Protein AF-A0A952HEE1-F1 (afdb_monomer_lite)

Radius of gyration: 38.99 Å; chains: 1; bounding box: 86×39×99 Å

pLDDT: mean 77.97, std 15.53, range [36.56, 95.94]

Foldseek 3Di:
DVVVVVVVVVVVVVVVLVVDPVSVVVVCCVPVVDDDVPDDDDDDDPPDDPDPPPPPPPDDPDDDDDPDPVVVVVVCVVCCVVPDPDDPVRVVPDPDPDPDDDDDDDDDDDDD

Secondary structure (DSSP, 8-state):
-HHHHHHHHHHHHHHHHHT-HHHHHHHHHHHH----TT---------SPPP-----PPPPSS----S--HHHHHHHHHHHHHS----HHHHTT----PPPPP-PPPPPPPP-

Structure (mmCIF, N/CA/C/O backbone):
data_AF-A0A952HEE1-F1
#
_entry.id   AF-A0A952HEE1-F1
#
loop_
_atom_site.group_PDB
_atom_site.id
_atom_site.type_symbol
_atom_site.label_atom_id
_atom_site.label_alt_id
_atom_site.label_comp_id
_atom_site.label_asym_id
_atom_site.label_entity_id
_atom_site.label_seq_id
_atom_site.pdbx_PDB_ins_code
_atom_site.Cartn_x
_atom_site.Cartn_y
_atom_site.Cartn_z
_atom_site.occupancy
_atom_site.B_iso_or_equiv
_atom_site.auth_seq_id
_atom_site.auth_comp_id
_atom_site.auth_asym_id
_atom_site.auth_atom_id
_atom_site.pdbx_PDB_model_num
ATOM 1 N N . VAL A 1 1 ? 21.003 13.420 -31.591 1.00 79.38 1 VAL A N 1
ATOM 2 C CA . VAL A 1 1 ? 20.797 12.045 -32.113 1.00 79.38 1 VAL A CA 1
ATOM 3 C C . VAL A 1 1 ? 20.570 11.061 -30.974 1.00 79.38 1 VAL A C 1
ATOM 5 O O . VAL A 1 1 ? 19.563 10.367 -31.005 1.00 79.38 1 VAL A O 1
ATOM 8 N N . ASP A 1 2 ? 21.386 11.101 -29.919 1.00 87.25 2 ASP A N 1
ATOM 9 C CA . ASP A 1 2 ? 21.262 10.205 -28.750 1.00 87.25 2 ASP A CA 1
ATOM 10 C C . ASP A 1 2 ? 19.911 10.306 -28.029 1.00 87.25 2 ASP A C 1
ATOM 12 O O . ASP A 1 2 ? 19.281 9.298 -27.730 1.00 87.25 2 ASP A O 1
ATOM 16 N N . GLN A 1 3 ? 19.390 11.524 -27.846 1.00 87.25 3 GLN A N 1
ATOM 17 C CA . GLN A 1 3 ? 18.061 11.735 -27.258 1.00 87.25 3 GLN A CA 1
ATOM 18 C C . GLN A 1 3 ? 16.925 11.143 -28.111 1.00 87.25 3 GLN A C 1
ATOM 20 O O . GLN A 1 3 ? 15.884 10.761 -27.581 1.00 87.25 3 GLN A O 1
ATOM 25 N N . LEU A 1 4 ? 17.096 11.073 -29.434 1.00 91.56 4 LEU A N 1
ATOM 26 C CA . LEU A 1 4 ? 16.096 10.497 -30.335 1.00 91.56 4 LEU A CA 1
ATOM 27 C C . LEU A 1 4 ? 16.159 8.965 -30.294 1.00 91.56 4 LEU A C 1
ATOM 29 O O . LEU A 1 4 ? 15.119 8.316 -30.236 1.00 91.56 4 LEU A O 1
ATOM 33 N N . ALA A 1 5 ? 17.369 8.401 -30.247 1.00 89.00 5 ALA A N 1
ATOM 34 C CA . ALA A 1 5 ? 17.583 6.967 -30.068 1.00 89.00 5 ALA A CA 1
ATOM 35 C C . ALA A 1 5 ? 16.993 6.473 -28.735 1.00 89.00 5 ALA A C 1
ATOM 37 O O . ALA A 1 5 ? 16.206 5.530 -28.732 1.00 89.00 5 ALA A O 1
ATOM 38 N N . ALA A 1 6 ? 17.251 7.184 -27.631 1.00 92.06 6 ALA A N 1
ATOM 39 C CA . ALA A 1 6 ? 16.692 6.855 -26.317 1.00 92.06 6 ALA A CA 1
ATOM 40 C C . ALA A 1 6 ? 15.150 6.908 -26.288 1.00 92.06 6 ALA A C 1
ATOM 42 O O . ALA A 1 6 ? 14.499 6.058 -25.676 1.00 92.06 6 ALA A O 1
ATOM 43 N N . GLN A 1 7 ? 14.547 7.885 -26.977 1.00 92.38 7 GLN A N 1
ATOM 44 C CA . GLN A 1 7 ? 13.089 7.961 -27.125 1.00 92.38 7 GLN A CA 1
ATOM 45 C C . GLN A 1 7 ? 12.540 6.787 -27.935 1.00 92.38 7 GLN A C 1
ATOM 47 O O . GLN A 1 7 ? 11.544 6.184 -27.541 1.00 92.38 7 GLN A O 1
ATOM 52 N N . VAL A 1 8 ? 13.189 6.438 -29.046 1.00 93.75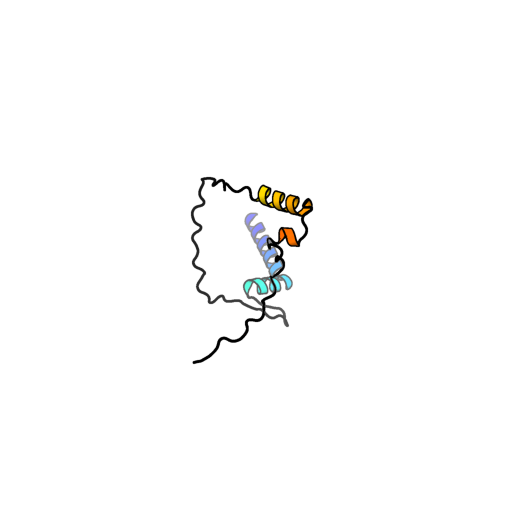 8 VAL A N 1
ATOM 53 C CA . VAL A 1 8 ? 12.789 5.297 -29.874 1.00 93.75 8 VAL A CA 1
ATOM 54 C C . VAL A 1 8 ? 12.862 3.996 -29.077 1.00 93.75 8 VAL A C 1
ATOM 56 O O . VAL A 1 8 ? 11.932 3.196 -29.158 1.00 93.75 8 VAL A O 1
ATOM 59 N N . ASP A 1 9 ? 13.908 3.792 -28.282 1.00 94.69 9 ASP A N 1
ATOM 60 C CA . ASP A 1 9 ? 14.043 2.583 -27.466 1.00 94.69 9 ASP A CA 1
ATOM 61 C C . ASP A 1 9 ? 13.000 2.531 -26.346 1.00 94.69 9 ASP A C 1
ATOM 63 O O . ASP A 1 9 ? 12.324 1.517 -26.189 1.00 94.69 9 ASP A O 1
ATOM 67 N N . THR A 1 10 ? 12.723 3.660 -25.688 1.00 94.62 10 THR A N 1
ATOM 68 C CA . THR A 1 10 ? 11.612 3.760 -24.725 1.00 94.62 10 THR A CA 1
ATOM 69 C C . THR A 1 10 ? 10.267 3.402 -25.370 1.00 94.62 10 THR A C 1
ATOM 71 O O . THR A 1 10 ? 9.461 2.678 -24.785 1.00 94.62 10 THR A O 1
ATOM 74 N N . LEU A 1 11 ? 10.005 3.883 -26.590 1.00 95.12 11 LEU A N 1
ATOM 75 C CA . LEU A 1 11 ? 8.765 3.592 -27.315 1.00 95.12 11 LEU A CA 1
ATOM 76 C C . LEU A 1 11 ? 8.678 2.124 -27.757 1.00 95.12 11 LEU A C 1
ATOM 78 O O . LEU A 1 11 ? 7.587 1.545 -27.743 1.00 95.12 11 LEU A O 1
ATOM 82 N N . LYS A 1 12 ? 9.802 1.499 -28.127 1.00 94.50 12 LYS A N 1
ATOM 83 C CA . LYS A 1 12 ? 9.857 0.058 -28.421 1.00 94.50 12 LYS A CA 1
ATOM 84 C C . LYS A 1 12 ? 9.560 -0.768 -27.173 1.00 94.50 12 LYS A C 1
ATOM 86 O O . LYS A 1 12 ? 8.744 -1.684 -27.255 1.00 94.50 12 LYS A O 1
ATOM 91 N N . ASP A 1 13 ? 10.145 -0.407 -26.035 1.00 95.00 13 ASP A N 1
ATOM 92 C CA . ASP A 1 13 ? 9.907 -1.084 -24.759 1.00 95.00 13 ASP A CA 1
ATOM 93 C C . ASP A 1 13 ? 8.448 -0.952 -24.323 1.00 95.00 13 ASP A C 1
ATOM 95 O O . ASP A 1 13 ? 7.821 -1.929 -23.912 1.00 95.00 13 ASP A O 1
ATOM 99 N N . GLN A 1 14 ? 7.869 0.243 -24.463 1.00 92.19 14 GLN A N 1
ATOM 100 C CA . GLN A 1 14 ? 6.447 0.454 -24.205 1.00 92.19 14 GLN A CA 1
ATOM 101 C C . GLN A 1 14 ? 5.591 -0.423 -25.118 1.00 92.19 14 GLN A C 1
ATOM 103 O O . GLN A 1 14 ? 4.715 -1.131 -24.624 1.00 92.19 14 GLN A O 1
ATOM 108 N N . ARG A 1 15 ? 5.859 -0.441 -26.430 1.00 93.94 15 ARG A N 1
ATOM 109 C CA . ARG A 1 15 ? 5.141 -1.312 -27.373 1.00 93.94 15 ARG A CA 1
ATOM 110 C C . ARG A 1 15 ? 5.250 -2.784 -26.969 1.00 93.94 15 ARG A C 1
ATOM 112 O O . ARG A 1 15 ? 4.244 -3.482 -26.994 1.00 93.94 15 ARG A O 1
ATOM 119 N N . ALA A 1 16 ? 6.442 -3.250 -26.598 1.00 94.69 16 ALA A N 1
ATOM 120 C CA . ALA A 1 16 ? 6.650 -4.630 -26.173 1.00 94.69 16 ALA A CA 1
ATOM 121 C C . ALA A 1 16 ? 5.778 -4.982 -24.956 1.00 94.69 16 ALA A C 1
ATOM 123 O O . ALA A 1 16 ? 5.130 -6.025 -24.962 1.00 94.69 16 ALA A O 1
ATOM 124 N N . ARG A 1 17 ? 5.670 -4.077 -23.972 1.00 93.38 17 ARG A N 1
ATOM 125 C CA . ARG A 1 17 ? 4.766 -4.243 -22.817 1.00 93.38 17 ARG A CA 1
ATOM 126 C C . ARG A 1 17 ? 3.294 -4.280 -23.231 1.00 93.38 17 ARG A C 1
ATOM 128 O O . ARG A 1 17 ? 2.559 -5.138 -22.766 1.00 93.38 17 ARG A O 1
ATOM 135 N N . TRP A 1 18 ? 2.863 -3.402 -24.139 1.00 93.94 18 TRP A N 1
ATOM 136 C CA . TRP A 1 18 ? 1.491 -3.406 -24.671 1.00 93.94 18 TRP A CA 1
ATOM 137 C C . TRP A 1 18 ? 1.167 -4.622 -25.553 1.00 93.94 18 TRP A C 1
ATOM 139 O O . TRP A 1 18 ? 0.001 -4.885 -25.815 1.00 93.94 18 TRP A O 1
ATOM 149 N N . ASN A 1 19 ? 2.161 -5.378 -26.014 1.00 94.00 19 ASN A N 1
ATOM 150 C CA . ASN A 1 19 ? 1.923 -6.626 -26.739 1.00 94.00 19 ASN A CA 1
ATOM 151 C C . ASN A 1 19 ? 1.782 -7.838 -25.805 1.00 94.00 19 ASN A C 1
ATOM 153 O O . ASN A 1 19 ? 1.421 -8.916 -26.274 1.00 94.00 19 ASN A O 1
ATOM 157 N N . ASP A 1 20 ? 2.053 -7.688 -24.505 1.00 95.94 20 ASP A N 1
ATOM 158 C CA . ASP A 1 20 ? 1.901 -8.756 -23.521 1.00 95.94 20 ASP A CA 1
ATOM 159 C C . ASP A 1 20 ? 0.432 -8.863 -23.049 1.00 95.94 20 ASP A C 1
ATOM 161 O O . ASP A 1 20 ? -0.097 -7.934 -22.423 1.00 95.94 20 ASP A O 1
ATOM 165 N N . PRO A 1 21 ? -0.249 -10.004 -23.279 1.00 92.00 21 PRO A N 1
ATOM 166 C CA . PRO A 1 21 ? -1.625 -10.212 -22.832 1.00 92.00 21 PRO A CA 1
ATOM 167 C C . PRO A 1 21 ? -1.817 -10.084 -21.315 1.00 92.00 21 PRO A C 1
ATOM 169 O O . PRO A 1 21 ? -2.912 -9.751 -20.855 1.00 92.00 21 PRO A O 1
ATOM 172 N N . SER A 1 22 ? -0.785 -10.380 -20.523 1.00 92.38 22 SER A N 1
ATOM 173 C CA . SER A 1 22 ? -0.838 -10.254 -19.066 1.00 92.38 22 SER A CA 1
ATOM 174 C C . SER A 1 22 ? -0.866 -8.792 -18.622 1.00 92.38 22 SER A C 1
ATOM 176 O O . SER A 1 22 ? -1.694 -8.425 -17.785 1.00 92.38 22 SER A O 1
ATOM 178 N N 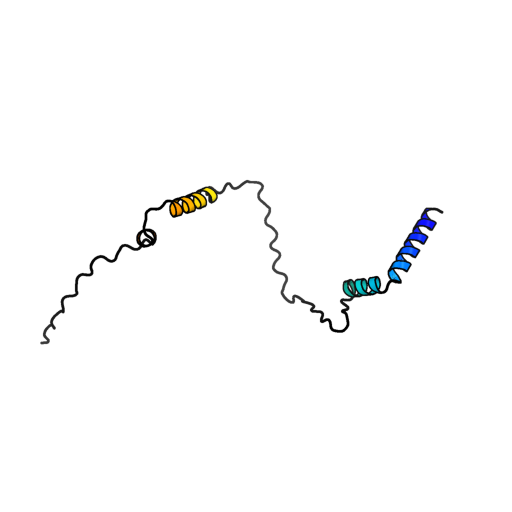. TYR A 1 23 ? -0.054 -7.950 -19.264 1.00 92.31 23 TYR A N 1
ATOM 179 C CA . TYR A 1 23 ? -0.023 -6.510 -19.037 1.00 92.31 23 TYR A CA 1
ATOM 180 C C . TYR A 1 23 ? -1.359 -5.860 -19.411 1.00 92.31 23 TYR A C 1
ATOM 182 O O . TYR A 1 23 ? -1.894 -5.060 -18.644 1.00 92.31 23 TYR A O 1
ATOM 190 N N . LEU A 1 24 ? -1.956 -6.269 -20.537 1.00 91.75 24 LEU A N 1
ATOM 191 C CA . LEU A 1 24 ? -3.280 -5.794 -20.955 1.00 91.75 24 LEU A CA 1
ATOM 192 C C . LEU A 1 24 ? -4.372 -6.150 -19.948 1.00 91.75 24 LEU A C 1
ATOM 194 O O . LEU A 1 24 ? -5.182 -5.292 -19.600 1.00 91.75 24 LEU A O 1
ATOM 198 N N . ARG A 1 25 ? -4.383 -7.393 -19.454 1.00 90.00 25 ARG A N 1
ATOM 199 C CA . ARG A 1 25 ? -5.351 -7.829 -18.437 1.00 90.00 25 ARG A CA 1
ATOM 200 C C . ARG A 1 25 ? -5.205 -7.042 -17.137 1.00 90.00 25 ARG A C 1
ATOM 202 O O . ARG A 1 25 ? -6.213 -6.599 -16.592 1.00 90.00 25 ARG A O 1
ATOM 209 N N . ALA A 1 26 ? -3.976 -6.829 -16.669 1.00 90.88 26 ALA A N 1
ATOM 210 C CA . ALA A 1 26 ? -3.719 -6.029 -15.473 1.00 90.88 26 ALA A CA 1
ATOM 211 C C . ALA A 1 26 ? -4.189 -4.577 -15.656 1.00 90.88 26 ALA A C 1
ATOM 213 O O . ALA A 1 26 ? -4.917 -4.053 -14.815 1.00 90.88 26 ALA A O 1
ATOM 214 N N . GLN A 1 27 ? -3.853 -3.960 -16.792 1.00 91.81 27 GLN A N 1
ATOM 215 C CA . GLN A 1 27 ? -4.217 -2.574 -17.074 1.00 91.81 27 GLN A CA 1
ATOM 216 C C . GLN A 1 27 ? -5.727 -2.376 -17.239 1.00 91.81 27 GLN A C 1
ATOM 218 O O . GLN A 1 27 ? -6.279 -1.366 -16.803 1.00 91.81 27 GLN A O 1
ATOM 223 N N . ALA A 1 28 ? -6.409 -3.340 -17.853 1.00 91.81 28 ALA A N 1
ATOM 224 C CA . ALA A 1 28 ? -7.858 -3.321 -17.987 1.00 91.81 28 ALA A CA 1
ATOM 225 C C . ALA A 1 28 ? -8.566 -3.478 -16.632 1.00 91.81 28 ALA A C 1
ATOM 227 O O . ALA A 1 28 ? -9.580 -2.823 -16.395 1.00 91.81 28 ALA A O 1
ATOM 228 N N . ARG A 1 29 ? -8.023 -4.296 -15.722 1.00 88.88 29 ARG A N 1
ATOM 229 C CA . ARG A 1 29 ? -8.559 -4.437 -14.362 1.00 88.88 29 ARG A CA 1
ATOM 230 C C . ARG A 1 29 ? -8.395 -3.153 -13.551 1.00 88.88 29 ARG A C 1
ATOM 232 O O . ARG A 1 29 ? -9.338 -2.744 -12.887 1.00 88.88 29 ARG A O 1
ATOM 239 N N . ASP A 1 30 ? -7.227 -2.523 -13.637 1.00 87.88 30 ASP A N 1
ATOM 240 C CA . ASP A 1 30 ? -6.908 -1.301 -12.891 1.00 87.88 30 ASP A CA 1
ATOM 241 C C . ASP A 1 30 ? -7.718 -0.091 -13.384 1.00 87.88 30 ASP A C 1
ATOM 243 O O . ASP A 1 30 ? -8.285 0.654 -12.589 1.00 87.88 30 ASP A O 1
ATOM 247 N N . ARG A 1 31 ? -7.824 0.085 -14.711 1.00 90.19 31 ARG A N 1
ATOM 248 C CA . ARG A 1 31 ? -8.445 1.283 -15.306 1.00 90.19 31 ARG A CA 1
ATOM 249 C C . ARG A 1 31 ? -9.923 1.152 -15.634 1.00 90.19 31 ARG A C 1
ATOM 251 O O . ARG A 1 31 ? -10.638 2.147 -15.594 1.00 90.19 31 ARG A O 1
ATOM 258 N N . LEU A 1 32 ? -10.355 -0.032 -16.060 1.00 88.25 32 LEU A N 1
ATOM 259 C CA . LEU A 1 32 ? -11.702 -0.259 -16.597 1.00 88.25 32 LEU A CA 1
ATOM 260 C C . LEU A 1 32 ? -12.535 -1.175 -15.697 1.00 88.25 32 LEU A C 1
ATOM 262 O O . LEU A 1 32 ? -13.674 -1.482 -16.040 1.00 88.25 32 LEU A O 1
ATOM 266 N N . TYR A 1 33 ? -11.978 -1.619 -14.564 1.00 84.31 33 TYR A N 1
ATOM 267 C CA . TYR A 1 33 ? -12.622 -2.542 -13.628 1.00 84.31 33 TYR A CA 1
ATOM 268 C C . TYR A 1 33 ? -13.099 -3.848 -14.287 1.00 84.31 33 TYR A C 1
ATOM 270 O O . TYR A 1 33 ? -14.060 -4.470 -13.832 1.00 84.31 33 TYR A O 1
ATOM 278 N N . TYR A 1 34 ? -12.432 -4.278 -15.365 1.00 86.19 34 TYR A N 1
ATOM 279 C CA . TYR A 1 34 ? -12.725 -5.559 -16.001 1.00 86.19 34 TYR A CA 1
ATOM 280 C C . TYR A 1 34 ? -12.264 -6.723 -15.130 1.00 86.19 34 TYR A C 1
ATOM 282 O O . TYR A 1 34 ? -11.210 -6.687 -14.495 1.00 86.19 34 TYR A O 1
ATOM 290 N N . VAL A 1 35 ? -13.069 -7.778 -15.135 1.00 84.19 35 VAL A N 1
ATOM 291 C CA . VAL A 1 35 ? -12.861 -8.986 -14.340 1.00 84.19 35 VAL A CA 1
ATOM 292 C C . VAL A 1 35 ? -12.716 -10.201 -15.246 1.00 84.19 35 VAL A C 1
ATOM 294 O O . VAL A 1 35 ? -13.119 -10.173 -16.413 1.00 84.19 35 VAL A O 1
ATOM 297 N N . MET A 1 36 ? -12.107 -11.266 -14.727 1.00 85.62 36 MET A N 1
ATOM 298 C CA . MET A 1 36 ? -12.029 -12.524 -15.470 1.00 85.62 36 MET A CA 1
ATOM 299 C C . MET A 1 36 ? -13.424 -13.164 -15.579 1.00 85.62 36 MET A C 1
ATOM 301 O O . MET A 1 36 ? -14.276 -12.934 -14.718 1.00 85.62 36 MET A O 1
ATOM 305 N N . PRO A 1 37 ? -13.680 -13.997 -16.603 1.00 85.25 37 PRO A N 1
ATOM 306 C CA . PRO A 1 37 ? -14.918 -14.765 -16.674 1.00 85.25 37 PRO A CA 1
ATOM 307 C C . PRO A 1 37 ? -15.123 -15.579 -15.386 1.00 85.25 37 PRO A C 1
ATOM 309 O O . PRO A 1 37 ? -14.255 -16.364 -15.012 1.00 85.25 37 PRO A O 1
ATOM 312 N N . GLY A 1 38 ? -16.256 -15.377 -14.708 1.00 89.06 38 GLY A N 1
ATOM 313 C CA . GLY A 1 38 ? -16.586 -16.031 -13.433 1.00 89.06 38 GLY A CA 1
ATOM 314 C C . GLY A 1 38 ? -16.256 -15.224 -12.169 1.00 89.06 38 GLY A C 1
ATOM 315 O O . GLY A 1 38 ? -16.660 -15.624 -11.081 1.00 89.06 38 GLY A O 1
ATOM 316 N N . GLU A 1 39 ? -15.576 -14.084 -12.285 1.00 84.69 39 GLU A N 1
ATOM 317 C CA . GLU A 1 39 ? -15.376 -13.145 -11.176 1.00 84.69 39 GLU A CA 1
ATOM 318 C C . GLU A 1 39 ? -16.513 -12.105 -11.112 1.00 84.69 39 GLU A C 1
ATOM 320 O O . GLU A 1 39 ? -17.080 -11.723 -12.135 1.00 84.69 39 GLU A O 1
ATOM 325 N N . VAL A 1 40 ? -16.834 -11.616 -9.908 1.00 82.38 40 VAL A N 1
ATOM 326 C CA . VAL A 1 40 ? -17.868 -10.590 -9.671 1.00 82.38 40 VAL A CA 1
ATOM 327 C C . VAL A 1 40 ? -17.207 -9.333 -9.103 1.00 82.38 40 VAL A C 1
ATOM 329 O O . VAL A 1 40 ? -16.569 -9.402 -8.052 1.00 82.38 40 VAL A O 1
ATOM 332 N N . SER A 1 41 ? -17.345 -8.186 -9.779 1.00 79.12 41 SER A N 1
ATOM 333 C CA . SER A 1 41 ? -16.897 -6.891 -9.251 1.00 79.12 41 SER A CA 1
ATOM 334 C C . SER A 1 41 ? -17.987 -6.241 -8.397 1.00 79.12 41 SER A C 1
ATOM 336 O O . SER A 1 41 ? -19.148 -6.164 -8.791 1.00 79.12 41 SER A O 1
ATOM 338 N N . TYR A 1 42 ? -17.599 -5.742 -7.224 1.00 82.06 42 TYR A N 1
ATOM 339 C CA . TYR A 1 42 ? -18.451 -4.920 -6.369 1.00 82.06 42 TYR A CA 1
ATOM 340 C C . TYR A 1 42 ? -17.890 -3.500 -6.342 1.00 82.06 42 TYR A C 1
ATOM 342 O O . TYR A 1 42 ? -16.754 -3.289 -5.920 1.00 82.06 42 TYR A O 1
ATOM 350 N N . LEU A 1 43 ? -18.684 -2.530 -6.793 1.00 80.50 43 LEU A N 1
ATOM 351 C CA . LEU A 1 43 ? -18.372 -1.110 -6.672 1.00 80.50 43 LEU A CA 1
ATOM 352 C C . LEU A 1 43 ? -19.209 -0.537 -5.524 1.00 80.50 43 LEU A C 1
ATOM 354 O O . LEU A 1 43 ? -20.435 -0.498 -5.611 1.00 80.50 43 LEU A O 1
ATOM 358 N N . VAL A 1 44 ? -18.557 -0.104 -4.446 1.00 81.69 44 VAL A N 1
ATOM 359 C CA . VAL A 1 44 ? -19.236 0.603 -3.354 1.00 81.69 44 VAL A CA 1
ATOM 360 C C . VAL A 1 44 ? -19.258 2.083 -3.706 1.00 81.69 44 VAL A C 1
ATOM 362 O O . VAL A 1 44 ? -18.246 2.770 -3.592 1.00 81.69 44 VAL A O 1
ATOM 365 N N . VAL A 1 45 ? -20.412 2.564 -4.161 1.00 82.56 45 VAL A N 1
ATOM 366 C CA . VAL A 1 45 ? -20.676 4.000 -4.268 1.00 82.56 45 VAL A CA 1
ATOM 367 C C . VAL A 1 45 ? -21.232 4.442 -2.923 1.00 82.56 45 VAL A C 1
ATOM 369 O O . VAL A 1 45 ? -22.321 4.023 -2.536 1.00 82.56 45 VAL A O 1
ATOM 372 N N . ASP A 1 46 ? -20.458 5.229 -2.179 1.00 79.81 46 ASP A N 1
ATOM 373 C CA . ASP A 1 46 ? -20.943 5.819 -0.934 1.00 79.81 46 ASP A CA 1
ATOM 374 C C . ASP A 1 46 ? -21.862 6.996 -1.282 1.00 79.81 46 ASP A C 1
ATOM 376 O O . ASP A 1 46 ? -21.394 8.055 -1.691 1.00 79.81 46 ASP A O 1
ATOM 380 N N . ASP A 1 47 ? -23.174 6.789 -1.166 1.00 79.25 47 ASP A N 1
ATOM 381 C CA . ASP A 1 47 ? -24.203 7.826 -1.364 1.00 79.25 47 ASP A CA 1
ATOM 382 C C . ASP A 1 47 ? -24.472 8.625 -0.075 1.00 79.25 47 ASP A C 1
ATOM 384 O O . ASP A 1 47 ? -25.477 9.320 0.082 1.00 79.25 47 ASP A O 1
ATOM 388 N N . ARG A 1 48 ? -23.591 8.500 0.922 1.00 82.00 48 ARG A N 1
ATOM 389 C CA . ARG A 1 48 ? -23.690 9.295 2.141 1.00 82.00 48 ARG A CA 1
ATOM 390 C C . ARG A 1 48 ? -23.115 10.685 1.897 1.00 82.00 48 ARG A C 1
ATOM 392 O O . ARG A 1 48 ? -22.086 10.819 1.231 1.00 82.00 48 ARG A O 1
ATOM 399 N N . PRO A 1 49 ? -23.713 11.732 2.495 1.00 79.00 49 PRO A N 1
ATOM 400 C CA . PRO A 1 49 ? -23.048 13.021 2.553 1.00 79.00 49 PRO A CA 1
ATOM 401 C C . PRO A 1 49 ? -21.666 12.814 3.188 1.00 79.00 49 PRO A C 1
ATOM 403 O O . PRO A 1 49 ? -21.571 12.080 4.181 1.00 79.00 49 PRO A O 1
ATOM 406 N N . PRO A 1 50 ? -20.599 13.418 2.628 1.00 73.94 50 PRO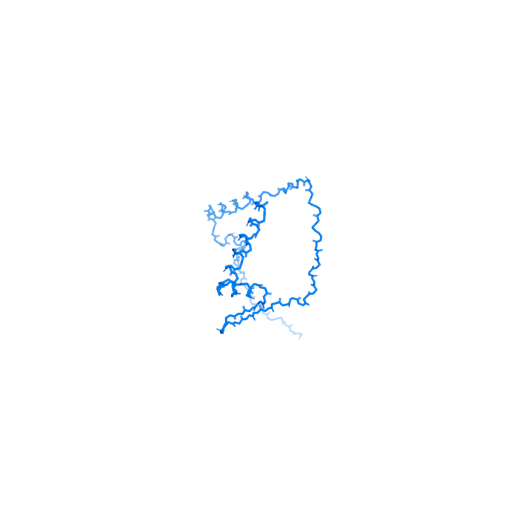 A N 1
ATOM 407 C CA . PRO A 1 50 ? -19.268 13.282 3.192 1.00 73.94 50 PRO A CA 1
ATOM 408 C C . PRO A 1 50 ? -19.358 13.644 4.667 1.00 73.94 50 PRO A C 1
ATOM 410 O O . PRO A 1 50 ? -19.923 14.688 5.011 1.00 73.94 50 PRO 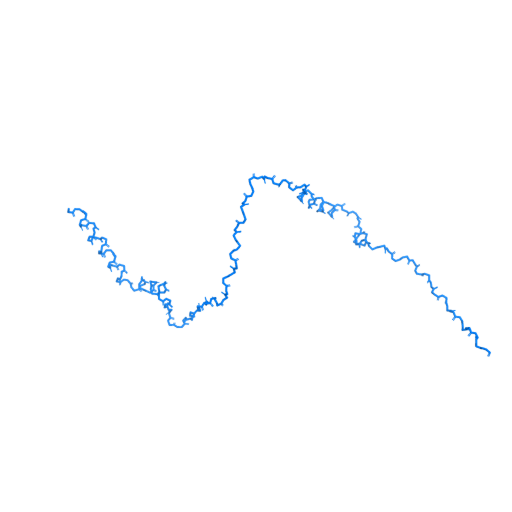A O 1
ATOM 413 N N . ALA A 1 51 ? -18.844 12.763 5.532 1.00 72.81 51 ALA A N 1
ATOM 414 C CA . ALA A 1 51 ? -18.741 13.067 6.949 1.00 72.81 51 ALA A CA 1
ATOM 415 C C . ALA A 1 51 ? -18.139 14.466 7.063 1.00 72.81 51 ALA A C 1
ATOM 417 O O . ALA A 1 51 ? -17.147 14.754 6.382 1.00 72.81 51 ALA A O 1
ATOM 418 N N . ALA A 1 52 ? -18.792 15.342 7.837 1.00 73.25 52 ALA A N 1
ATOM 419 C CA . ALA A 1 52 ? -18.321 16.702 8.031 1.00 73.25 52 ALA A CA 1
ATOM 420 C C . ALA A 1 52 ? -16.827 16.612 8.327 1.00 73.25 52 ALA A C 1
ATOM 422 O O . ALA A 1 52 ? -16.433 15.961 9.298 1.00 73.25 52 ALA A O 1
ATOM 423 N N . LYS A 1 53 ? -16.004 17.159 7.423 1.00 65.44 53 LYS A N 1
ATOM 424 C CA . LYS A 1 53 ? -14.561 17.181 7.616 1.00 65.44 53 LYS A CA 1
ATOM 425 C C . LYS A 1 53 ? -14.367 17.975 8.894 1.00 65.44 53 LYS A C 1
ATOM 427 O O . LYS A 1 53 ? -14.578 19.182 8.905 1.00 65.44 53 LYS A O 1
ATOM 432 N N . GLN A 1 54 ? -14.091 17.281 9.993 1.00 68.38 54 GLN A N 1
ATOM 433 C CA . GLN A 1 54 ? -13.655 17.945 11.200 1.00 68.38 54 GLN A CA 1
ATOM 434 C C . GLN A 1 54 ? -12.298 18.514 10.832 1.00 68.38 54 GLN A C 1
ATOM 436 O O . GLN A 1 54 ? -11.336 17.761 10.665 1.00 68.38 54 GLN A O 1
ATOM 441 N N . ASP A 1 55 ? -12.252 19.825 10.611 1.00 70.75 55 ASP A N 1
ATOM 442 C CA . ASP A 1 55 ? -10.989 20.530 10.508 1.00 70.75 55 ASP A CA 1
ATOM 443 C C . ASP A 1 55 ? -10.183 20.140 11.740 1.00 70.75 55 ASP A C 1
ATOM 445 O O . ASP A 1 55 ? -10.637 20.308 12.878 1.00 70.75 55 ASP A O 1
ATOM 449 N N . ALA A 1 56 ? -9.033 19.507 11.505 1.00 69.69 56 ALA A N 1
ATOM 450 C CA . ALA A 1 56 ? -8.162 19.083 12.580 1.00 69.69 56 ALA A CA 1
ATOM 451 C C . ALA A 1 56 ? -7.838 20.332 13.400 1.00 69.69 56 ALA A C 1
ATOM 453 O O . ALA A 1 56 ? -7.210 21.267 12.896 1.00 69.69 56 ALA A O 1
ATOM 454 N N . ALA A 1 57 ? -8.329 20.370 14.641 1.00 75.06 57 ALA A N 1
ATOM 455 C CA . ALA A 1 57 ? -8.069 21.487 15.527 1.00 75.06 57 ALA A CA 1
ATOM 456 C C . ALA A 1 57 ? -6.548 21.698 15.605 1.00 75.06 57 ALA A C 1
ATOM 458 O O . ALA A 1 57 ? -5.801 20.712 15.650 1.00 75.06 57 ALA A O 1
ATOM 459 N N . PRO A 1 58 ? -6.069 22.955 15.596 1.00 75.00 58 PRO A N 1
ATOM 460 C CA . PRO A 1 58 ? -4.644 23.231 15.646 1.00 75.00 58 PRO A CA 1
ATOM 461 C C . PRO A 1 58 ? -4.032 22.525 16.857 1.00 75.00 58 PRO A C 1
ATOM 463 O O . PRO A 1 58 ? -4.466 22.712 17.995 1.00 75.00 58 PRO A O 1
ATOM 466 N N . VAL A 1 59 ? -3.034 21.678 16.597 1.00 73.50 59 VAL A N 1
ATOM 467 C CA . VAL A 1 59 ? -2.345 20.926 17.646 1.00 73.50 59 VAL A CA 1
ATOM 468 C C . VAL A 1 59 ? -1.604 21.928 18.528 1.00 73.50 59 VAL A C 1
ATOM 470 O O . VAL A 1 59 ? -0.713 22.641 18.069 1.00 73.50 59 VAL A O 1
ATOM 473 N N . SER A 1 60 ? -1.998 22.008 19.799 1.00 74.81 60 SER A N 1
ATOM 474 C CA . SER A 1 60 ? -1.355 22.881 20.783 1.00 74.81 60 SER A CA 1
ATOM 475 C C . SER A 1 60 ? 0.121 22.510 20.947 1.00 74.81 60 SER A C 1
ATOM 477 O O . SER A 1 60 ? 0.449 21.367 21.259 1.00 74.81 60 SER A O 1
ATOM 479 N N . SER A 1 61 ? 1.013 23.497 20.828 1.00 74.25 61 SER A N 1
ATOM 480 C CA . SER A 1 61 ? 2.446 23.360 21.135 1.00 74.25 61 SER A CA 1
ATOM 481 C C . SER A 1 61 ? 2.738 23.279 22.639 1.00 74.25 61 SER A C 1
ATOM 483 O O . SER A 1 61 ? 3.869 23.017 23.052 1.00 74.25 61 SER A O 1
ATOM 485 N N . LYS A 1 62 ? 1.721 23.489 23.483 1.00 75.62 62 LYS A N 1
ATOM 486 C CA . LYS A 1 62 ? 1.812 23.328 24.932 1.00 75.62 62 LYS A CA 1
ATOM 487 C C . LYS A 1 62 ? 1.579 21.866 25.301 1.00 75.62 62 LYS A C 1
ATOM 489 O O . LYS A 1 62 ? 0.476 21.350 25.130 1.00 75.62 62 LYS A O 1
ATOM 494 N N . LEU A 1 63 ? 2.609 21.232 25.859 1.00 70.19 63 LEU A N 1
ATOM 495 C CA . LEU A 1 63 ? 2.517 19.911 26.477 1.00 70.19 63 LEU A CA 1
ATOM 496 C C . LEU A 1 63 ? 1.576 19.982 27.686 1.00 70.19 63 LEU A C 1
ATOM 498 O O . LEU A 1 63 ? 1.902 20.589 28.708 1.00 70.19 63 LEU A O 1
ATOM 502 N N . VAL A 1 64 ? 0.408 19.352 27.577 1.00 67.88 64 VAL A N 1
ATOM 503 C CA . VAL A 1 64 ? -0.460 19.088 28.726 1.00 67.88 64 VAL A CA 1
ATOM 504 C C . VAL A 1 64 ? 0.092 17.847 29.417 1.00 67.88 64 VAL A C 1
ATOM 506 O O . VAL A 1 64 ? -0.049 16.734 28.918 1.00 67.88 64 VAL A O 1
ATOM 509 N N . LYS A 1 65 ? 0.766 18.031 30.556 1.00 67.19 65 LYS A N 1
ATOM 510 C CA . LYS A 1 65 ? 1.062 16.909 31.449 1.00 67.19 65 LYS A CA 1
ATOM 511 C C . LYS A 1 65 ? -0.236 16.547 32.156 1.00 67.19 65 LYS A C 1
ATOM 513 O O . LYS A 1 65 ? -0.686 17.275 33.032 1.00 67.19 65 LYS A O 1
ATOM 518 N N . THR A 1 66 ? -0.852 15.449 31.737 1.00 65.81 66 THR A N 1
ATOM 519 C CA . THR A 1 66 ? -1.932 14.826 32.499 1.00 65.81 66 THR A CA 1
ATOM 520 C C . THR A 1 66 ? -1.380 14.456 33.872 1.00 65.81 66 THR A C 1
ATOM 522 O O . THR A 1 66 ? -0.384 13.745 33.966 1.00 65.81 66 THR A O 1
ATOM 525 N N . GLN A 1 67 ? -2.014 14.954 34.936 1.00 68.31 67 GLN A N 1
ATOM 526 C CA . GLN A 1 67 ? -1.594 14.714 36.324 1.00 68.31 67 GLN A CA 1
ATOM 527 C C . GLN A 1 67 ? -1.743 13.241 36.756 1.00 68.31 67 GLN A C 1
ATOM 529 O O . GLN A 1 67 ? -1.345 12.872 37.856 1.00 68.31 67 GLN A O 1
ATOM 534 N N . THR A 1 68 ? -2.352 12.411 35.909 1.00 75.81 68 THR A N 1
ATOM 535 C CA . THR A 1 68 ? -2.656 11.008 36.174 1.00 75.81 68 THR A CA 1
ATOM 536 C C . THR A 1 68 ? -1.581 10.102 35.586 1.00 75.81 68 THR A C 1
ATOM 538 O O . THR A 1 68 ? -1.500 9.919 34.370 1.00 75.81 68 THR A O 1
ATOM 541 N N . ASP A 1 69 ? -0.796 9.485 36.468 1.00 85.12 69 ASP A N 1
ATOM 542 C CA . ASP A 1 69 ? 0.081 8.367 36.127 1.00 85.12 69 ASP A CA 1
ATOM 543 C C . ASP A 1 69 ? -0.745 7.074 36.049 1.00 85.12 69 ASP A C 1
ATOM 545 O O . ASP A 1 69 ? -0.886 6.301 37.004 1.00 85.12 69 ASP A O 1
ATOM 549 N N . TRP A 1 70 ? -1.369 6.879 34.890 1.00 88.75 70 TRP A N 1
ATOM 550 C CA . TRP A 1 70 ? -2.184 5.698 34.623 1.00 88.75 70 TRP A CA 1
ATOM 551 C C . TRP A 1 70 ? -1.346 4.413 34.631 1.00 88.75 70 TRP A C 1
ATOM 553 O O . TRP A 1 70 ? -1.874 3.359 34.975 1.00 88.75 70 TRP A O 1
ATOM 563 N N . VAL A 1 71 ? -0.051 4.492 34.297 1.00 90.62 71 VAL A N 1
ATOM 564 C CA . VAL A 1 71 ? 0.844 3.326 34.261 1.00 90.62 71 VAL A CA 1
ATOM 565 C C . VAL A 1 71 ? 1.088 2.829 35.677 1.00 90.62 71 VAL A C 1
ATOM 567 O O . VAL A 1 71 ? 0.908 1.643 35.949 1.00 90.62 71 VAL A O 1
ATOM 570 N N . SER A 1 72 ? 1.418 3.740 36.593 1.00 89.38 72 SER A N 1
ATOM 571 C CA . SER A 1 72 ? 1.571 3.414 38.013 1.00 89.38 72 SER A CA 1
ATOM 572 C C . SER A 1 72 ? 0.259 2.911 38.623 1.00 89.38 72 SER A C 1
ATOM 574 O O . SER A 1 72 ? 0.252 1.923 39.354 1.00 89.38 72 SER A O 1
ATOM 576 N N . SER A 1 73 ? -0.875 3.504 38.239 1.00 88.81 73 SER A N 1
ATOM 577 C CA . SER A 1 73 ? -2.205 3.064 38.694 1.00 88.81 73 SER A CA 1
ATOM 578 C C . SER A 1 73 ? -2.554 1.648 38.210 1.00 88.81 73 SER A C 1
ATOM 580 O O . SER A 1 73 ? -3.081 0.832 38.970 1.00 88.81 73 SER A O 1
ATOM 582 N N . LEU A 1 74 ? -2.228 1.329 36.956 1.00 92.69 74 LEU A N 1
ATOM 583 C CA . LEU A 1 74 ? -2.428 0.002 36.380 1.00 92.69 74 LEU A CA 1
ATOM 584 C C . LEU A 1 74 ? -1.509 -1.028 37.043 1.00 92.69 74 LEU A C 1
ATOM 586 O O . LEU A 1 74 ? -1.964 -2.097 37.445 1.00 92.69 74 LEU A O 1
ATOM 590 N N . PHE A 1 75 ? -0.230 -0.693 37.206 1.00 93.44 75 PHE A N 1
ATOM 591 C CA . PHE A 1 75 ? 0.742 -1.566 37.855 1.00 93.44 75 PHE A CA 1
ATOM 592 C C . PHE A 1 75 ? 0.382 -1.832 39.323 1.00 93.44 75 PHE A C 1
ATOM 594 O O . PHE A 1 75 ? 0.398 -2.981 39.761 1.00 93.44 75 PHE A O 1
ATOM 601 N N . GLY A 1 76 ? -0.024 -0.794 40.060 1.00 92.38 76 GLY A N 1
ATOM 602 C CA . GLY A 1 76 ? -0.513 -0.912 41.434 1.00 92.38 76 GLY A CA 1
ATOM 603 C C . GLY A 1 76 ? -1.750 -1.804 41.540 1.00 92.38 76 GLY A C 1
ATOM 604 O O . GLY A 1 76 ? -1.849 -2.598 42.470 1.00 92.38 76 GLY A O 1
ATOM 605 N N . SER A 1 77 ? -2.648 -1.747 40.552 1.00 90.56 77 SER A N 1
ATOM 606 C CA . SER A 1 77 ? -3.827 -2.623 40.493 1.00 90.56 77 SER A CA 1
ATOM 607 C C . SER A 1 77 ? -3.448 -4.087 40.241 1.00 90.56 77 SER A C 1
ATOM 609 O O . SER A 1 77 ? -3.988 -4.976 40.895 1.00 90.56 77 SER A O 1
ATOM 611 N N . ILE A 1 78 ? -2.491 -4.349 39.341 1.00 93.88 78 ILE A N 1
ATOM 612 C CA . ILE A 1 78 ? -1.999 -5.708 39.045 1.00 93.88 78 ILE A CA 1
ATOM 613 C C . ILE A 1 78 ? -1.280 -6.304 40.258 1.00 93.88 78 ILE A C 1
ATOM 615 O O . ILE A 1 78 ? -1.577 -7.429 40.654 1.00 93.88 78 ILE A O 1
ATOM 619 N N . MET A 1 79 ? -0.364 -5.553 40.874 1.00 93.62 79 MET A N 1
ATOM 620 C CA . MET A 1 79 ? 0.358 -6.011 42.066 1.00 93.62 79 MET A CA 1
ATOM 621 C C . MET A 1 79 ? -0.583 -6.174 43.260 1.00 93.62 79 MET A C 1
ATOM 623 O O . MET A 1 79 ? -0.480 -7.161 43.983 1.00 93.62 79 MET A O 1
ATOM 627 N N . GLY A 1 80 ? -1.533 -5.251 43.432 1.00 88.50 80 GLY A N 1
ATOM 628 C CA . GLY A 1 80 ? -2.566 -5.338 44.460 1.00 88.50 80 GLY A CA 1
ATOM 629 C C . GLY A 1 80 ? -3.429 -6.586 44.303 1.00 88.50 80 GLY A C 1
ATOM 630 O O . GLY A 1 80 ? -3.658 -7.280 45.283 1.00 88.50 80 GLY A O 1
ATOM 631 N N . ALA A 1 81 ? -3.846 -6.923 43.082 1.00 87.75 81 ALA A N 1
ATOM 632 C CA . ALA A 1 81 ? -4.613 -8.139 42.820 1.00 87.75 81 ALA A CA 1
ATOM 633 C C . ALA A 1 81 ? -3.772 -9.427 42.923 1.00 87.75 81 ALA A C 1
ATOM 635 O O . ALA A 1 81 ? -4.301 -10.462 43.313 1.00 87.75 81 ALA A O 1
ATOM 636 N N . GLY A 1 82 ? -2.481 -9.386 42.579 1.00 86.69 82 GLY A N 1
ATOM 637 C CA . GLY A 1 82 ? -1.599 -10.559 42.615 1.00 86.69 82 GLY A CA 1
ATOM 638 C C . GLY A 1 82 ? -1.061 -10.910 44.005 1.00 86.69 82 GLY A C 1
ATOM 639 O O . GLY A 1 82 ? -0.742 -12.068 44.257 1.00 86.69 82 GLY A O 1
ATOM 640 N N . LEU A 1 83 ? -0.959 -9.923 44.898 1.00 89.00 83 LEU A N 1
ATOM 641 C CA . LEU A 1 83 ? -0.437 -10.080 46.261 1.00 89.00 83 LEU A CA 1
ATOM 642 C C . LEU A 1 83 ? -1.530 -10.008 47.336 1.00 89.00 83 LEU A C 1
ATOM 644 O O . LEU A 1 83 ? -1.213 -9.964 48.522 1.00 89.00 83 LEU A O 1
ATOM 648 N N . THR A 1 84 ? -2.807 -9.932 46.955 1.00 84.00 84 THR A N 1
ATOM 649 C CA . THR A 1 84 ? -3.893 -9.862 47.936 1.00 84.00 84 THR A CA 1
ATOM 650 C C . THR A 1 84 ? -4.161 -11.227 48.568 1.00 84.00 84 THR A C 1
ATOM 652 O O . THR A 1 84 ? -4.422 -12.203 47.872 1.00 84.00 84 THR A O 1
ATOM 655 N N . ASP A 1 85 ? -4.165 -11.275 49.900 1.00 83.62 85 ASP A N 1
ATOM 656 C CA . ASP A 1 85 ? -4.679 -12.410 50.681 1.00 83.62 85 ASP A CA 1
ATOM 657 C C . ASP A 1 85 ? -6.212 -12.349 50.865 1.00 83.62 85 ASP A C 1
ATOM 659 O O . ASP A 1 85 ? -6.806 -13.183 51.551 1.00 83.62 85 ASP A O 1
ATOM 663 N N . ALA A 1 86 ? -6.880 -11.337 50.294 1.00 80.81 86 ALA A N 1
ATOM 664 C CA . ALA A 1 86 ? -8.318 -11.159 50.437 1.00 80.81 86 ALA A CA 1
ATOM 665 C C . ALA A 1 86 ? -9.09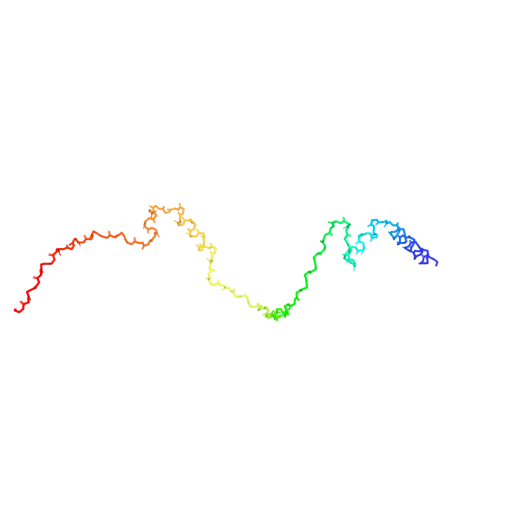2 -12.176 49.585 1.00 80.81 86 ALA A C 1
ATOM 667 O O . ALA A 1 86 ? -8.836 -12.353 48.393 1.00 80.81 86 ALA A O 1
ATOM 668 N N . THR A 1 87 ? -10.102 -12.810 50.182 1.00 74.94 87 THR A N 1
ATOM 669 C CA . THR A 1 87 ? -11.018 -13.690 49.444 1.00 74.94 87 THR A CA 1
ATOM 670 C C . THR A 1 87 ? -11.869 -12.895 48.440 1.00 74.94 87 THR A C 1
ATOM 672 O O . THR A 1 87 ? -12.145 -11.710 48.661 1.00 74.94 87 THR A O 1
ATOM 675 N N . PRO A 1 88 ? -12.354 -13.520 47.348 1.00 75.62 88 PRO A N 1
ATOM 676 C CA . PRO A 1 88 ? -13.183 -12.849 46.339 1.00 75.62 88 PRO A CA 1
ATOM 677 C C . PRO A 1 88 ? -14.396 -12.097 46.912 1.00 75.62 88 PRO A C 1
ATOM 679 O O . PRO A 1 88 ? -14.803 -11.064 46.381 1.00 75.62 88 PRO A O 1
ATOM 682 N N . GLN A 1 89 ? -14.955 -12.585 48.021 1.00 73.88 89 GLN A N 1
ATOM 683 C CA . GLN A 1 89 ? -16.084 -11.990 48.742 1.00 73.88 89 GLN A CA 1
ATOM 684 C C . GLN A 1 89 ? -15.707 -10.683 49.461 1.00 73.88 89 GLN A C 1
ATOM 686 O O . GLN A 1 89 ? -16.541 -9.795 49.604 1.00 73.88 89 GLN A O 1
ATOM 691 N N . GLN A 1 90 ? -14.450 -10.537 49.886 1.00 71.62 90 GLN A N 1
ATOM 692 C CA . GLN A 1 90 ? -13.938 -9.319 50.527 1.00 71.62 90 GLN A CA 1
ATOM 693 C C . GLN A 1 90 ? -13.587 -8.237 49.496 1.00 71.62 90 GLN A C 1
ATOM 695 O O . GLN A 1 90 ? -13.731 -7.049 49.773 1.00 71.62 90 GLN A O 1
ATOM 700 N N . LEU A 1 91 ? -13.173 -8.640 48.291 1.00 72.06 91 LEU A N 1
ATOM 701 C CA . LEU A 1 91 ? -12.851 -7.731 47.183 1.00 72.06 91 LEU A CA 1
ATOM 702 C C . LEU A 1 91 ? -14.094 -7.196 46.456 1.00 72.06 91 LEU A C 1
ATOM 704 O O . LEU A 1 91 ? -14.045 -6.138 45.837 1.00 72.06 91 LEU A O 1
ATOM 708 N N . SER A 1 92 ? -15.221 -7.903 46.543 1.00 73.56 92 SER A N 1
ATOM 709 C CA . SER A 1 92 ? -16.483 -7.540 45.881 1.00 73.56 92 SER A CA 1
ATOM 710 C C . SER A 1 92 ? -17.304 -6.486 46.640 1.00 73.56 92 SER A C 1
ATOM 712 O O . SER A 1 92 ? -18.449 -6.221 46.273 1.00 73.56 92 SER A O 1
ATOM 714 N N . GLY A 1 93 ? -16.738 -5.867 47.687 1.00 61.88 93 GLY A N 1
ATOM 715 C CA . GLY A 1 93 ? -17.315 -4.705 48.380 1.00 61.88 93 GLY A CA 1
ATOM 716 C C . GLY A 1 93 ? -18.693 -4.935 49.009 1.00 61.88 93 GLY A C 1
ATOM 717 O O . GLY A 1 93 ? -19.332 -3.978 49.439 1.00 61.88 93 GLY A O 1
ATOM 718 N N . THR A 1 94 ? -19.169 -6.180 49.064 1.00 54.25 94 THR A N 1
ATOM 719 C CA . THR A 1 94 ? -20.481 -6.517 49.611 1.00 54.25 94 THR A CA 1
ATOM 720 C C . THR A 1 94 ? -20.286 -6.901 51.074 1.00 54.25 94 THR A C 1
ATOM 722 O O . THR A 1 94 ? -19.637 -7.916 51.341 1.00 54.25 94 THR A O 1
ATOM 725 N N . PRO A 1 95 ? -20.803 -6.125 52.044 1.00 53.00 95 PRO A N 1
ATOM 726 C CA . PRO A 1 95 ? -20.792 -6.558 53.431 1.00 53.00 95 PRO A CA 1
ATOM 727 C C . PRO A 1 95 ? -21.554 -7.879 53.499 1.00 53.00 95 PRO A C 1
ATOM 729 O O . PRO A 1 95 ? -22.643 -7.990 52.932 1.00 53.00 95 PRO A O 1
ATOM 732 N N . ALA A 1 96 ? -20.980 -8.881 54.167 1.00 55.91 96 ALA A N 1
ATOM 733 C CA . ALA A 1 96 ? -21.680 -10.125 54.451 1.00 55.91 96 ALA A CA 1
ATOM 734 C C . ALA A 1 96 ? -23.079 -9.792 55.004 1.00 55.91 96 ALA A C 1
ATOM 736 O O . ALA A 1 96 ? -23.172 -8.945 55.900 1.00 55.91 96 ALA A O 1
ATOM 737 N N . PRO A 1 97 ? -24.167 -10.401 54.495 1.00 53.59 97 PRO A N 1
ATOM 738 C CA . PRO A 1 97 ? -25.463 -10.228 55.124 1.00 53.59 97 PRO A CA 1
ATOM 739 C C . PRO A 1 97 ? -25.331 -10.740 56.560 1.00 53.59 97 PRO A C 1
ATOM 741 O O . PRO A 1 97 ? -25.076 -11.922 56.791 1.00 53.59 97 PRO A O 1
ATOM 744 N N . GLY A 1 98 ? -25.426 -9.824 57.528 1.00 55.59 98 GLY A N 1
ATOM 745 C CA . GLY A 1 98 ? -25.517 -10.178 58.939 1.00 55.59 98 GLY A CA 1
ATOM 746 C C . GLY A 1 98 ? -26.709 -11.113 59.176 1.00 55.59 98 GLY A C 1
ATOM 747 O O . GLY A 1 98 ? -27.615 -11.174 58.338 1.00 55.59 98 GLY A O 1
ATOM 748 N N . PRO A 1 99 ? -26.732 -11.858 60.295 1.00 51.44 99 PRO A N 1
ATOM 749 C CA . PRO A 1 99 ? -27.812 -12.793 60.572 1.00 51.44 99 PRO A CA 1
ATOM 750 C C . PRO A 1 99 ? -29.135 -12.023 60.597 1.00 51.44 99 PRO A C 1
ATOM 752 O O . PRO A 1 99 ? -29.325 -11.112 61.402 1.00 51.44 99 PRO A O 1
ATOM 755 N N . VAL A 1 100 ? -30.031 -12.360 59.670 1.00 52.16 100 VAL A N 1
ATOM 756 C CA . VAL A 1 100 ? -31.372 -11.780 59.586 1.00 52.16 100 VAL A CA 1
ATOM 757 C C . VAL A 1 100 ? -32.106 -12.105 60.894 1.00 52.16 100 VAL A C 1
ATOM 759 O O . VAL A 1 100 ? -32.214 -13.288 61.226 1.00 52.16 100 VAL A O 1
ATOM 762 N N . PRO A 1 101 ? -32.623 -11.121 61.656 1.00 50.91 101 PRO A N 1
ATOM 763 C CA . PRO A 1 101 ? -33.539 -11.427 62.742 1.00 50.91 101 PRO A CA 1
ATOM 764 C C . PRO A 1 101 ? -34.830 -11.997 62.141 1.00 50.91 101 PRO A C 1
ATOM 766 O O . PRO A 1 101 ? -35.469 -11.371 61.296 1.00 50.91 101 PRO A O 1
ATOM 769 N N . THR A 1 102 ? -35.192 -13.208 62.558 1.00 50.00 102 THR A N 1
ATOM 770 C CA . THR A 1 102 ? -36.446 -13.884 62.213 1.00 50.00 102 THR A CA 1
ATOM 771 C C . THR A 1 102 ? -37.638 -12.942 62.431 1.00 50.00 102 THR A C 1
ATOM 773 O O . THR A 1 102 ? -37.777 -12.413 63.536 1.00 50.00 102 THR A O 1
ATOM 776 N N . PRO A 1 103 ? -38.530 -12.727 61.445 1.00 48.66 103 PRO A N 1
ATOM 777 C CA . PRO A 1 103 ? -39.756 -11.991 61.704 1.00 48.66 103 PRO A CA 1
ATOM 778 C C . PRO A 1 103 ? -40.672 -12.832 62.604 1.00 48.66 103 PRO A C 1
ATOM 780 O O . PRO A 1 103 ? -41.154 -13.896 62.216 1.00 48.66 103 PRO A O 1
ATOM 783 N N . THR A 1 104 ? -40.907 -12.348 63.822 1.00 51.3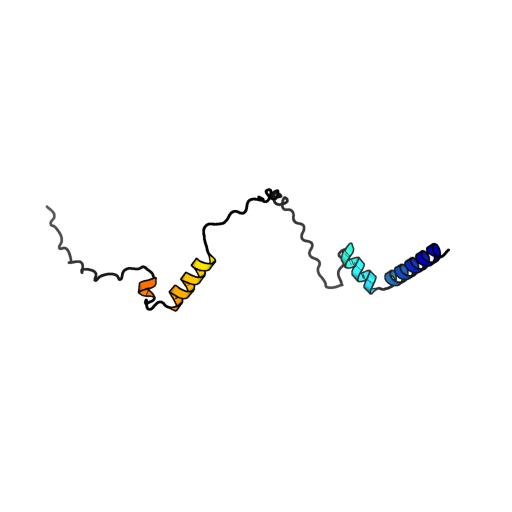4 104 THR A N 1
ATOM 784 C CA . THR A 1 104 ? -41.975 -12.810 64.716 1.00 51.34 104 THR A CA 1
ATOM 785 C C . THR A 1 104 ? -43.327 -12.698 63.994 1.00 51.34 104 THR A C 1
ATOM 787 O O . THR A 1 104 ? -43.624 -11.627 63.457 1.00 51.34 104 THR A O 1
ATOM 790 N N . PRO A 1 105 ? -44.176 -13.743 63.969 1.00 47.41 105 PRO A N 1
ATOM 791 C CA . PRO A 1 105 ? -45.497 -13.637 63.364 1.00 47.41 105 PRO A CA 1
ATOM 792 C C . PRO A 1 105 ? -46.382 -12.734 64.233 1.00 47.41 105 PRO A C 1
ATOM 794 O O . PRO A 1 105 ? -46.656 -13.032 65.394 1.00 47.41 105 PRO A O 1
ATOM 797 N N . SER A 1 106 ? -46.807 -11.605 63.666 1.00 45.97 106 SER A N 1
ATOM 798 C CA . SER A 1 106 ? -47.734 -10.667 64.300 1.00 45.97 106 SER A CA 1
ATOM 799 C C . SER A 1 106 ? -49.156 -11.243 64.282 1.00 45.97 106 SER A C 1
ATOM 801 O O . SER A 1 106 ? -49.694 -11.554 63.219 1.00 45.97 106 SER A O 1
ATOM 803 N N . ALA A 1 107 ? -49.745 -11.411 65.467 1.00 49.94 107 ALA A N 1
ATOM 804 C CA . ALA A 1 107 ? -51.138 -11.805 65.675 1.00 49.94 107 ALA A CA 1
ATOM 805 C C . ALA A 1 107 ? -52.114 -10.692 65.222 1.00 49.94 107 ALA A C 1
ATOM 807 O O . ALA A 1 107 ? -51.751 -9.513 65.246 1.00 49.94 107 ALA A O 1
ATOM 808 N N . PRO A 1 108 ? -53.355 -11.019 64.807 1.00 45.91 108 PRO A N 1
ATOM 809 C CA . PRO A 1 108 ? -54.255 -10.046 64.200 1.00 45.91 108 PRO A CA 1
ATOM 810 C C . PRO A 1 108 ? -54.880 -9.119 65.253 1.00 45.91 108 PRO A C 1
ATOM 812 O O . PRO A 1 108 ? -55.363 -9.563 66.293 1.00 45.91 108 PRO A O 1
ATOM 815 N N . ALA A 1 109 ? -54.888 -7.817 64.961 1.00 42.25 109 ALA A N 1
ATOM 816 C CA . ALA A 1 109 ? -55.556 -6.792 65.760 1.00 42.25 109 ALA A CA 1
ATOM 817 C C . ALA A 1 109 ? -57.096 -6.851 65.597 1.00 42.25 109 ALA A C 1
ATOM 819 O O . ALA A 1 109 ? -57.583 -7.212 64.520 1.00 42.25 109 ALA A O 1
ATOM 820 N N . PRO A 1 110 ? -57.874 -6.482 66.633 1.00 42.47 110 PRO A N 1
ATOM 821 C CA . PRO A 1 110 ? -59.326 -6.643 66.650 1.00 42.47 110 PRO A CA 1
ATOM 822 C C . PRO A 1 110 ? -60.038 -5.556 65.832 1.00 42.47 110 PRO A C 1
ATOM 824 O O . PRO A 1 110 ? -59.574 -4.418 65.733 1.00 42.47 110 PRO A O 1
ATOM 827 N N . LYS A 1 111 ? -61.207 -5.894 65.277 1.00 44.28 111 LYS A N 1
ATOM 828 C CA . LYS A 1 111 ? -62.186 -4.919 64.771 1.00 44.28 111 LYS A CA 1
ATOM 829 C C . LYS A 1 111 ? -63.315 -4.748 65.798 1.00 44.28 111 LYS A C 1
ATOM 831 O O . LYS A 1 111 ? -63.625 -5.707 66.492 1.00 44.28 111 LYS A O 1
ATOM 836 N N . LYS A 1 112 ? -63.823 -3.507 65.847 1.00 36.56 112 LYS A N 1
ATOM 837 C CA . LYS A 1 112 ? -64.911 -2.917 66.657 1.00 36.56 112 LYS A CA 1
ATOM 838 C C . LYS A 1 112 ? -65.885 -3.870 67.342 1.00 36.56 112 LYS A C 1
ATOM 840 O O . LYS A 1 112 ? -66.421 -4.750 66.640 1.00 36.56 112 LYS A O 1
#

Sequence (112 aa):
VDQLAAQVDTLKDQRARWNDPSYLRAQARDRLYYVMPGEVSYLVVDDRPPAAKQDAAPVSSKLVKTQTDWVSSLFGSIMGAGLTDATPQQLSGTPAPGPVPTPTPSAPAPKK